Protein AF-A0A1G6H445-F1 (afdb_monomer)

Foldseek 3Di:
DDDADDADEDPDADQEDEYQAYAYEEEYEEYEHAHYHYEEAYAEYEYAAYEYEYEHYEYEYAAEEYEYECYEYHHAEYEYEYECYEEDHAHYAYEYECYEYEYAAEEYHYYNYAYDYNYYDYDDDDDDPDNPDDPDPDDD

Organism: NCBI:txid1640674

Sequence (140 aa):
MRLLGGSQFFRYRSRKTLGERLSLLGPKEYLHGGELSFLGPKEYLHGGELSLLGPKEYLHGGELSPLGEKEYFLGEKLSPLGENEYFLGEKLSLLGENEYFLGEKLSPLGENEYFLGEKLSLLGGEEGLHGGKFPPLGLV

Secondary structure (DSSP, 8-state):
----SS-B---S--SEEEEEEEEEES--SEEEEEEEEEES--SEEEEEEEEEESSS-EEEEEEEEEEEES-EEEEEEE--EEES-EEEEEEEEEEEES-EEEEEEEEEEEES-EEEEEEE---SSS-----TT-------

pLDDT: mean 73.02, std 18.69, range [28.94, 94.19]

Structure (mmCIF, N/CA/C/O backbone):
data_AF-A0A1G6H445-F1
#
_entry.id   AF-A0A1G6H445-F1
#
loop_
_atom_site.group_PDB
_atom_site.id
_atom_site.type_symbol
_atom_site.label_atom_id
_atom_site.label_alt_id
_atom_site.label_comp_id
_atom_site.label_asym_id
_atom_site.label_entity_id
_atom_site.label_seq_id
_atom_site.pdbx_PDB_ins_code
_atom_site.Cartn_x
_atom_site.Cartn_y
_atom_site.Cartn_z
_atom_site.occupancy
_atom_site.B_iso_or_equiv
_atom_site.auth_seq_id
_atom_site.auth_comp_id
_atom_site.auth_asym_id
_atom_site.auth_atom_id
_atom_site.pdbx_PDB_model_num
ATOM 1 N N . MET A 1 1 ? -23.585 -10.178 18.169 1.00 38.03 1 MET A N 1
ATOM 2 C CA . MET A 1 1 ? -24.378 -8.987 17.802 1.00 38.03 1 MET A CA 1
ATOM 3 C C . MET A 1 1 ? -24.256 -8.824 16.292 1.00 38.03 1 MET A C 1
ATOM 5 O O . MET A 1 1 ? -23.152 -8.602 15.816 1.00 38.03 1 MET A O 1
ATOM 9 N N . ARG A 1 2 ? -25.327 -9.118 15.544 1.00 34.50 2 ARG A N 1
ATOM 10 C CA . ARG A 1 2 ? -25.374 -9.092 14.070 1.00 34.50 2 ARG A CA 1
ATOM 11 C C . ARG A 1 2 ? -26.108 -7.812 13.677 1.00 34.50 2 ARG A C 1
ATOM 13 O O . ARG A 1 2 ? -27.247 -7.647 14.100 1.00 34.50 2 ARG A O 1
ATOM 20 N N . LEU A 1 3 ? -25.468 -6.924 12.924 1.00 43.50 3 LEU A N 1
ATOM 21 C CA . LEU A 1 3 ? -26.117 -5.748 12.343 1.00 43.50 3 LEU A CA 1
ATOM 22 C C . LEU A 1 3 ? -25.811 -5.737 10.845 1.00 43.50 3 LEU A C 1
ATOM 24 O O . LEU A 1 3 ? -24.658 -5.624 10.437 1.00 43.50 3 LEU A O 1
ATOM 28 N N . LEU A 1 4 ? -26.869 -5.966 10.069 1.00 46.16 4 LEU A N 1
ATOM 29 C CA . LEU A 1 4 ? -26.919 -5.968 8.612 1.00 46.16 4 LEU A CA 1
ATOM 30 C C . LEU A 1 4 ? -27.012 -4.525 8.103 1.00 46.16 4 LEU A C 1
ATOM 32 O O . LEU A 1 4 ? -27.851 -3.778 8.591 1.00 46.16 4 LEU A O 1
ATOM 36 N N . GLY A 1 5 ? -26.192 -4.193 7.103 1.00 42.00 5 GLY A N 1
ATOM 37 C CA . GLY A 1 5 ? -26.468 -3.164 6.093 1.00 42.00 5 GLY A CA 1
ATOM 38 C C . GLY A 1 5 ? -26.619 -1.718 6.578 1.00 42.00 5 GLY A C 1
ATOM 39 O O . GLY A 1 5 ? -27.696 -1.294 6.977 1.00 42.00 5 GLY A O 1
ATOM 40 N N . GLY A 1 6 ? -25.558 -0.925 6.440 1.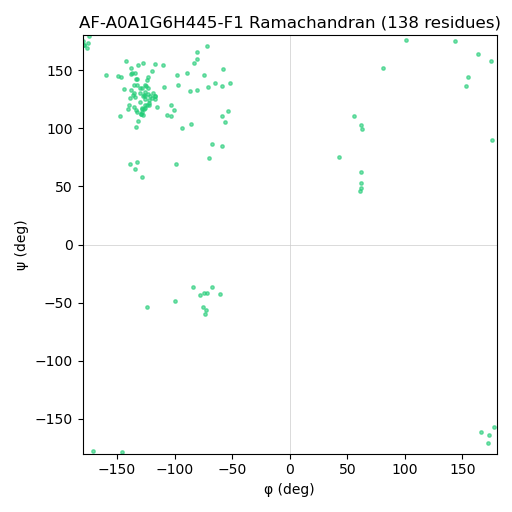00 42.06 6 GLY A N 1
ATOM 41 C CA . GLY A 1 6 ? -25.603 0.536 6.556 1.00 42.06 6 GLY A CA 1
ATOM 42 C C . GLY A 1 6 ? -24.250 1.103 6.972 1.00 42.06 6 GLY A C 1
ATOM 43 O O . GLY A 1 6 ? -23.552 0.461 7.748 1.00 42.06 6 GLY A O 1
ATOM 44 N N . SER A 1 7 ? -23.873 2.280 6.459 1.00 43.62 7 SER A N 1
ATOM 45 C CA . SER A 1 7 ? -22.685 3.019 6.914 1.00 43.62 7 SER A CA 1
ATOM 46 C C . SER A 1 7 ? -22.751 3.201 8.435 1.00 43.62 7 SER A C 1
ATOM 48 O O . SER A 1 7 ? -23.677 3.830 8.947 1.00 43.62 7 SER A O 1
ATOM 50 N N . GLN A 1 8 ? -21.818 2.586 9.171 1.00 57.62 8 GLN A N 1
ATOM 51 C CA . GLN A 1 8 ? -21.828 2.592 10.636 1.00 57.62 8 GLN A CA 1
ATOM 52 C C . GLN A 1 8 ? -20.740 3.519 11.175 1.00 57.62 8 GLN A C 1
ATOM 54 O O . GLN A 1 8 ? -19.556 3.206 11.091 1.00 57.62 8 GLN A O 1
ATOM 59 N N . PHE A 1 9 ? -21.152 4.626 11.791 1.00 45.38 9 PHE A N 1
ATOM 60 C CA . PHE A 1 9 ? -20.274 5.515 12.548 1.00 45.38 9 PHE A CA 1
ATOM 61 C C . PHE A 1 9 ? -20.155 4.996 13.990 1.00 45.38 9 PHE A C 1
ATOM 63 O O . PHE A 1 9 ? -21.071 5.155 14.796 1.00 45.38 9 PHE A O 1
ATOM 70 N N . PHE A 1 10 ? -19.035 4.362 14.347 1.00 53.16 10 PHE A N 1
ATOM 71 C CA . PHE A 1 10 ? -18.803 3.916 15.726 1.00 53.16 10 PHE A CA 1
ATOM 72 C C . PHE A 1 10 ? -17.888 4.882 16.482 1.00 53.16 10 PHE A C 1
ATOM 74 O O . PHE A 1 10 ? -16.693 4.949 16.215 1.00 53.16 10 PHE A O 1
ATOM 81 N N . ARG A 1 11 ? -18.419 5.530 17.525 1.00 46.78 11 ARG A N 1
ATOM 82 C CA . ARG A 1 11 ? -17.630 6.093 18.635 1.00 46.78 11 ARG A CA 1
ATOM 83 C C . ARG A 1 11 ? -17.665 5.129 19.824 1.00 46.78 11 ARG A C 1
ATOM 85 O O . ARG A 1 11 ? -18.309 5.407 20.819 1.00 46.78 11 ARG A O 1
ATOM 92 N N . TYR A 1 12 ? -17.024 3.967 19.715 1.00 42.41 12 TYR A N 1
ATOM 93 C CA . TYR A 1 12 ? -16.735 3.106 20.874 1.00 42.41 12 TYR A CA 1
ATOM 94 C C . TYR A 1 12 ? -15.584 2.140 20.559 1.00 42.41 12 TYR A C 1
ATOM 96 O O . TYR A 1 12 ? -15.446 1.646 19.430 1.00 42.41 12 TYR A O 1
ATOM 104 N N . ARG A 1 13 ? -14.771 1.850 21.582 1.00 50.38 13 ARG A N 1
ATOM 105 C CA . ARG A 1 13 ? -13.643 0.903 21.559 1.00 50.38 13 ARG A CA 1
ATOM 106 C C . ARG A 1 13 ? -14.164 -0.544 21.467 1.00 50.38 13 ARG A C 1
ATOM 108 O O . ARG A 1 13 ? -14.172 -1.276 22.447 1.00 50.38 13 ARG A O 1
ATOM 115 N N . SER A 1 14 ? -14.646 -0.946 20.292 1.00 59.56 14 SER A N 1
ATOM 116 C CA . SER A 1 14 ? -14.793 -2.365 19.929 1.00 59.56 14 SER A CA 1
ATOM 117 C C . SER A 1 14 ? -13.484 -2.871 19.333 1.00 59.56 14 SER A C 1
ATOM 119 O O . SER A 1 14 ? -12.958 -2.215 18.431 1.00 59.56 14 SER A O 1
ATOM 121 N N . ARG A 1 15 ? -13.001 -4.028 19.803 1.00 66.69 15 ARG A N 1
ATOM 122 C CA . ARG A 1 15 ? -11.794 -4.689 19.281 1.00 66.69 15 ARG A CA 1
ATOM 123 C C . ARG A 1 15 ? -11.975 -5.206 17.855 1.00 66.69 15 ARG A C 1
ATOM 125 O O . ARG A 1 15 ? -11.055 -5.099 17.058 1.00 66.69 15 ARG A O 1
ATOM 132 N N . LYS A 1 16 ? -13.170 -5.705 17.520 1.00 78.25 16 LYS A N 1
ATOM 133 C CA . LYS A 1 16 ? -13.496 -6.274 16.205 1.00 78.25 16 LYS A CA 1
ATOM 134 C C . LYS A 1 16 ? -14.765 -5.647 15.637 1.00 78.25 16 LYS A C 1
ATOM 136 O O . LYS A 1 16 ? -15.761 -5.520 16.351 1.00 78.25 16 LYS A O 1
ATOM 141 N N . THR A 1 17 ? -14.743 -5.272 14.362 1.00 81.31 17 THR A N 1
ATOM 142 C CA . THR A 1 17 ? -15.929 -4.771 13.639 1.00 81.31 17 THR A CA 1
ATOM 143 C C . THR A 1 17 ? -16.034 -5.470 12.285 1.00 81.31 17 THR A C 1
ATOM 145 O O . THR A 1 17 ? -15.008 -5.744 11.664 1.00 81.31 17 THR A O 1
ATOM 148 N N . LEU A 1 18 ? -17.259 -5.778 11.855 1.00 82.69 18 LEU A N 1
ATOM 149 C CA . LEU A 1 18 ? -17.568 -6.454 10.594 1.00 82.69 18 LEU A CA 1
ATOM 150 C C . LEU A 1 18 ? -18.702 -5.712 9.878 1.00 82.69 18 LEU A C 1
ATOM 152 O O . LEU A 1 18 ? -19.687 -5.362 10.529 1.00 82.69 18 LEU A O 1
ATOM 156 N N . GLY A 1 19 ? -18.598 -5.528 8.565 1.00 81.69 19 GLY A N 1
ATOM 157 C CA . GLY A 1 19 ? -19.705 -5.042 7.739 1.00 81.69 19 GLY A CA 1
ATOM 158 C C . GLY A 1 19 ? -19.299 -4.805 6.291 1.00 81.69 19 GLY A C 1
ATOM 159 O O . GLY A 1 19 ? -18.130 -4.595 6.023 1.00 81.69 19 GLY A O 1
ATOM 160 N N . GLU A 1 20 ? -20.261 -4.812 5.368 1.00 84.00 20 GLU A N 1
AT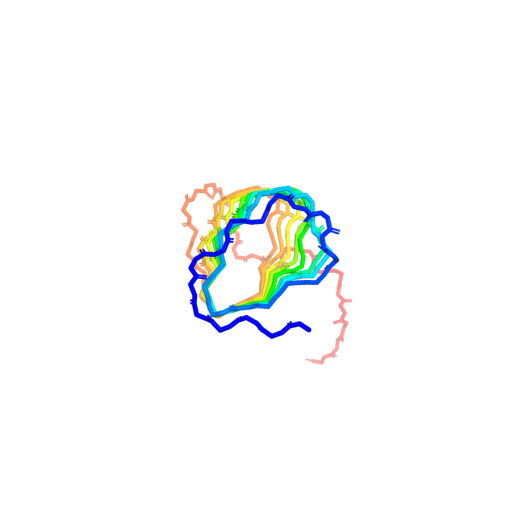OM 161 C CA . GLU A 1 20 ? -19.995 -4.598 3.935 1.00 84.00 20 GLU A CA 1
ATOM 162 C C . GLU A 1 20 ? -19.358 -3.233 3.654 1.00 84.00 20 GLU A C 1
ATOM 164 O O . GLU A 1 20 ? -18.404 -3.161 2.897 1.00 84.00 20 GLU A O 1
ATOM 169 N N . ARG A 1 21 ? -19.837 -2.165 4.305 1.00 86.75 21 ARG A N 1
ATOM 170 C CA . ARG A 1 21 ? -19.306 -0.804 4.157 1.00 86.75 21 ARG A CA 1
ATOM 171 C C . ARG A 1 21 ? -19.157 -0.138 5.516 1.00 86.75 21 ARG A C 1
ATOM 173 O O . ARG A 1 21 ? -20.152 0.044 6.224 1.00 86.75 21 ARG A O 1
ATOM 180 N N . LEU A 1 22 ? -17.934 0.224 5.894 1.00 82.19 22 LEU A N 1
ATOM 181 C CA . LEU A 1 22 ? -17.627 0.821 7.196 1.00 82.19 22 LEU A CA 1
ATOM 182 C C . LEU A 1 22 ? -16.885 2.152 7.035 1.00 82.19 22 LEU A C 1
ATOM 184 O O . LEU A 1 22 ? -15.934 2.258 6.267 1.00 82.19 22 LEU A O 1
ATOM 188 N N . SER A 1 23 ? -17.280 3.149 7.829 1.00 84.12 23 SER A N 1
ATOM 189 C CA . SER A 1 23 ? -16.583 4.434 7.946 1.00 84.12 23 SER A CA 1
ATOM 190 C C . SER A 1 23 ? -16.353 4.737 9.421 1.00 84.12 23 SER A C 1
ATOM 192 O O . SER A 1 23 ? -17.302 4.912 10.185 1.00 84.12 23 SER A O 1
ATOM 194 N N . LEU A 1 24 ? -15.095 4.721 9.855 1.00 79.38 24 LEU A N 1
ATOM 195 C CA . LEU A 1 24 ? -14.751 4.619 11.274 1.00 79.38 24 LEU A CA 1
ATOM 196 C C . LEU A 1 24 ? -13.663 5.621 11.682 1.00 79.38 24 LEU A C 1
ATOM 198 O O . LE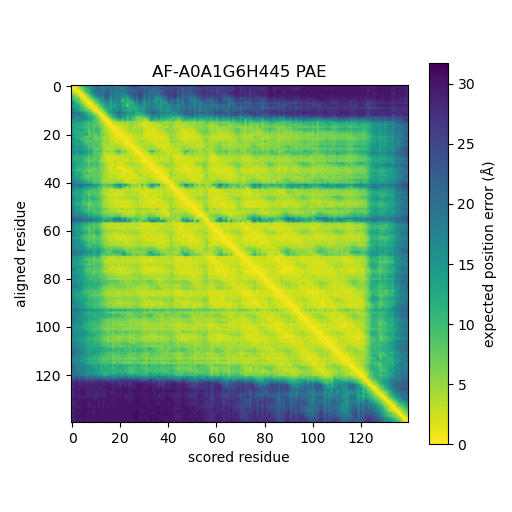U A 1 24 ? -12.761 5.921 10.908 1.00 79.38 24 LEU A O 1
ATOM 202 N N . LEU A 1 25 ? -13.727 6.091 12.930 1.00 81.31 25 LEU A N 1
ATOM 203 C CA . LEU A 1 25 ? -12.746 6.999 13.530 1.00 81.31 25 LEU A CA 1
ATOM 204 C C . LEU A 1 25 ? -12.292 6.470 14.897 1.00 81.31 25 LEU A C 1
ATOM 206 O O . LEU A 1 25 ? -13.124 6.117 15.737 1.00 81.31 25 LEU A O 1
ATOM 210 N N . GLY A 1 26 ? -10.983 6.494 15.145 1.00 76.69 26 GLY A N 1
ATOM 211 C CA . GLY A 1 26 ? -10.368 6.164 16.433 1.00 76.69 26 GLY A CA 1
ATOM 212 C C . GLY A 1 26 ? -9.778 4.752 16.497 1.00 76.69 26 GLY A C 1
ATOM 213 O O . GLY A 1 26 ? -9.927 3.980 15.565 1.00 76.69 26 GLY A O 1
ATOM 214 N N . PRO A 1 27 ? -9.110 4.370 17.596 1.00 76.25 27 PRO A N 1
ATOM 215 C CA . PRO A 1 27 ? -8.325 3.139 17.645 1.00 76.25 27 PRO A CA 1
ATOM 216 C C . PRO A 1 27 ? -9.182 1.877 17.497 1.00 76.25 27 PRO A C 1
ATOM 218 O O . PRO A 1 27 ? -10.259 1.753 18.101 1.00 76.25 27 PRO A O 1
ATOM 221 N N . LYS A 1 28 ? -8.668 0.912 16.735 1.00 76.69 28 LYS A N 1
ATOM 222 C CA . LYS A 1 28 ? -9.258 -0.419 16.533 1.00 76.69 28 LYS A CA 1
ATOM 223 C C . LYS A 1 28 ? -8.152 -1.467 16.476 1.00 76.69 28 LYS A C 1
ATOM 225 O O . LYS A 1 28 ? -7.022 -1.141 16.159 1.00 76.69 28 LYS A O 1
ATOM 230 N N . GLU A 1 29 ? -8.492 -2.719 16.757 1.00 73.94 29 GLU A N 1
ATOM 231 C CA . GLU A 1 29 ? -7.541 -3.829 16.607 1.00 73.94 29 GLU A CA 1
ATOM 232 C C . GLU A 1 29 ? -7.800 -4.568 15.287 1.00 73.94 29 GLU A C 1
ATOM 234 O O . GLU A 1 29 ? -6.887 -4.739 14.489 1.00 73.94 29 GLU A O 1
ATOM 239 N N . TYR A 1 30 ? -9.064 -4.917 15.007 1.00 81.88 30 TYR A N 1
ATOM 240 C CA . TYR A 1 30 ? -9.452 -5.717 13.842 1.00 81.88 30 TYR A CA 1
ATOM 241 C C . TYR A 1 30 ? -10.667 -5.136 13.114 1.00 81.88 30 TYR A C 1
ATOM 243 O O . TYR A 1 30 ? -11.739 -4.972 13.713 1.00 81.88 30 TYR A O 1
ATOM 251 N N . LEU A 1 31 ? -10.549 -4.912 11.805 1.00 81.69 31 LEU A N 1
ATOM 252 C CA . LEU A 1 31 ? -11.696 -4.665 10.925 1.00 81.69 31 LEU A CA 1
ATOM 253 C C . LEU A 1 31 ? -11.766 -5.662 9.777 1.00 81.69 31 LEU A C 1
ATOM 255 O O . LEU A 1 31 ? -10.746 -6.029 9.203 1.00 81.69 31 LEU A O 1
ATOM 259 N N . HIS A 1 32 ? -12.991 -6.028 9.413 1.00 85.44 32 HIS A N 1
ATOM 260 C CA . HIS A 1 32 ? -13.274 -6.780 8.201 1.00 85.44 32 HIS A CA 1
ATOM 261 C C . HIS A 1 32 ? -14.475 -6.175 7.469 1.00 85.44 32 HIS A C 1
ATOM 263 O O . HIS A 1 32 ? -15.475 -5.846 8.115 1.00 85.44 32 HIS A O 1
ATOM 269 N N . GLY A 1 33 ? -14.406 -6.048 6.148 1.00 84.75 33 GLY A N 1
ATOM 270 C CA . GLY A 1 33 ? -15.532 -5.567 5.348 1.00 84.75 33 GLY A CA 1
ATOM 271 C C . GLY A 1 33 ? -15.264 -5.509 3.855 1.00 84.75 33 GLY A C 1
ATOM 272 O O . GLY A 1 33 ? -14.151 -5.773 3.439 1.00 84.75 33 GLY A O 1
ATOM 273 N N . GLY A 1 34 ? -16.270 -5.181 3.049 1.00 86.69 34 GLY A N 1
ATOM 274 C CA . GLY A 1 34 ? -16.096 -4.993 1.606 1.00 86.69 34 GLY A CA 1
ATOM 275 C C . GLY A 1 34 ? -15.367 -3.684 1.304 1.00 86.69 34 GLY A C 1
ATOM 276 O O . GLY A 1 34 ? -14.262 -3.702 0.782 1.00 86.69 34 GLY A O 1
ATOM 277 N N . GLU A 1 35 ? -15.951 -2.567 1.725 1.00 89.31 35 GLU A N 1
ATOM 278 C CA . GLU A 1 35 ? -15.432 -1.205 1.578 1.00 89.31 35 GLU A CA 1
ATOM 279 C C . GLU A 1 35 ? -15.134 -0.614 2.966 1.00 89.31 35 GLU A C 1
ATOM 281 O O . GLU A 1 35 ? -16.041 -0.443 3.794 1.00 89.31 35 GLU A O 1
ATOM 286 N N . LEU A 1 36 ? -13.875 -0.277 3.250 1.00 86.50 36 LEU A N 1
ATOM 287 C CA . LEU A 1 36 ? -13.469 0.331 4.519 1.00 86.50 36 LEU A CA 1
ATOM 288 C C . LEU A 1 36 ? -12.844 1.712 4.296 1.00 86.50 36 LEU A C 1
ATOM 290 O O . LEU A 1 36 ? -11.842 1.854 3.604 1.00 86.50 36 LEU A O 1
ATOM 294 N N . SER A 1 37 ? -13.377 2.716 4.993 1.00 86.75 37 SER A N 1
ATOM 295 C CA . SER A 1 37 ? -12.723 4.014 5.183 1.00 86.75 37 SER A CA 1
ATOM 296 C C . SER A 1 37 ? -12.434 4.231 6.664 1.00 86.75 37 SER A C 1
ATOM 298 O O . SER A 1 37 ? -13.335 4.103 7.503 1.00 86.75 37 SER A O 1
ATOM 300 N N . PHE A 1 38 ? -11.195 4.552 7.031 1.00 83.12 38 PHE A N 1
ATOM 301 C CA . PHE A 1 38 ? -10.848 4.677 8.445 1.00 83.12 38 PHE A CA 1
ATOM 302 C C . PHE A 1 38 ? -9.746 5.685 8.747 1.00 83.12 38 PHE A C 1
ATOM 304 O O . PHE A 1 38 ? -8.786 5.815 8.003 1.00 83.12 38 PHE A O 1
ATOM 311 N N . LEU A 1 39 ? -9.890 6.339 9.901 1.00 84.06 39 LEU A N 1
ATOM 312 C CA . LEU A 1 39 ? -8.914 7.263 10.461 1.00 84.06 39 LEU A CA 1
ATOM 313 C C . LEU A 1 39 ? -8.547 6.857 11.897 1.00 84.06 39 LEU A C 1
ATOM 315 O O . LEU A 1 39 ? -9.411 6.843 12.781 1.00 84.06 39 LEU A O 1
ATOM 319 N N . GLY A 1 40 ? -7.272 6.577 12.156 1.00 79.44 40 GLY A N 1
ATOM 320 C CA . GLY A 1 40 ? -6.736 6.299 13.491 1.00 79.44 40 GLY A CA 1
ATOM 321 C C . GLY A 1 40 ? -5.644 5.226 13.498 1.00 79.44 40 GLY A C 1
ATOM 322 O O . GLY A 1 40 ? -5.384 4.619 12.476 1.00 79.44 40 GLY A O 1
ATOM 323 N N . PRO A 1 41 ? -5.008 4.952 14.647 1.00 75.88 41 PRO A N 1
ATOM 324 C CA . PRO A 1 41 ? -4.034 3.866 14.753 1.00 75.88 41 PRO A CA 1
ATOM 325 C C . PRO A 1 41 ? -4.725 2.497 14.773 1.00 75.88 41 PRO A C 1
ATOM 327 O O . PRO A 1 41 ? -5.814 2.355 15.359 1.00 75.88 41 PRO A O 1
ATOM 330 N N . LYS A 1 42 ? -4.077 1.484 14.188 1.00 71.75 42 LYS A N 1
ATOM 331 C CA . LYS A 1 42 ? -4.634 0.132 14.075 1.00 71.75 42 LYS A CA 1
ATOM 332 C C . LYS A 1 42 ? -3.609 -0.994 14.167 1.00 71.75 42 LYS A C 1
ATOM 334 O O . LYS A 1 42 ? -2.444 -0.770 14.453 1.00 71.75 42 LYS A O 1
ATOM 339 N N . GLU A 1 43 ? -4.100 -2.229 14.040 1.00 69.38 43 GLU A N 1
ATOM 340 C CA . GLU A 1 43 ? -3.249 -3.411 13.898 1.00 69.38 43 GLU A CA 1
ATOM 341 C C . GLU A 1 43 ? -3.594 -4.196 12.625 1.00 69.38 43 GLU A C 1
ATOM 343 O O . GLU A 1 43 ? -2.711 -4.393 11.802 1.00 69.38 43 GLU A O 1
ATOM 348 N N . TYR A 1 44 ? -4.857 -4.594 12.400 1.00 83.12 44 TYR A N 1
ATOM 349 C CA . TYR A 1 44 ? -5.211 -5.466 11.267 1.00 83.12 44 TYR A CA 1
ATOM 350 C C . TYR A 1 44 ? -6.500 -5.060 10.544 1.00 83.12 44 TYR A C 1
ATOM 352 O O . TYR A 1 44 ? -7.559 -4.871 11.161 1.00 83.12 44 TYR A O 1
ATOM 360 N N . LEU A 1 45 ? -6.442 -5.012 9.211 1.00 84.25 45 LEU A N 1
ATOM 361 C CA . LEU A 1 45 ? -7.600 -4.787 8.352 1.00 84.25 45 LEU A CA 1
ATOM 362 C C . LEU A 1 45 ? -7.641 -5.774 7.194 1.00 84.25 45 LEU A C 1
ATOM 364 O O . LEU A 1 45 ? -6.627 -6.106 6.587 1.00 84.25 45 LEU A O 1
ATOM 368 N N . HIS A 1 46 ? -8.855 -6.196 6.867 1.00 88.19 46 HIS A N 1
ATOM 369 C CA . HIS A 1 46 ? -9.119 -7.023 5.706 1.00 88.19 46 HIS A CA 1
ATOM 370 C C . HIS A 1 46 ? -10.348 -6.506 4.962 1.00 88.19 46 HIS A C 1
ATOM 372 O O . HIS A 1 46 ? -11.399 -6.320 5.583 1.00 88.19 46 HIS A O 1
ATOM 378 N N . GLY A 1 47 ? -10.252 -6.322 3.650 1.00 87.44 47 GLY A N 1
ATOM 379 C CA . GLY A 1 47 ? -11.422 -5.998 2.848 1.00 87.44 47 GLY A CA 1
ATOM 380 C C . GLY A 1 47 ? -11.196 -5.948 1.352 1.00 87.44 47 GLY A C 1
ATOM 381 O O . GLY A 1 47 ? -10.100 -6.205 0.897 1.00 87.44 47 GLY A O 1
ATOM 382 N N . GLY A 1 48 ? -12.236 -5.664 0.575 1.00 88.75 48 GLY A N 1
ATOM 383 C CA . GLY A 1 48 ? -12.110 -5.510 -0.876 1.00 88.75 48 GLY A CA 1
ATOM 384 C C . GLY A 1 48 ? -11.398 -4.208 -1.241 1.00 88.75 48 GLY A C 1
ATOM 385 O O . GLY A 1 48 ? -10.356 -4.237 -1.887 1.00 88.75 48 GLY A O 1
ATOM 386 N N . GLU A 1 49 ? -11.932 -3.088 -0.759 1.00 91.69 49 GLU A N 1
ATOM 387 C CA . GLU A 1 49 ? -11.428 -1.733 -0.991 1.00 91.69 49 GLU A CA 1
ATOM 388 C C . GLU A 1 49 ? -11.122 -1.054 0.349 1.00 91.69 49 GLU A C 1
ATOM 390 O O . GLU A 1 49 ? -12.008 -0.920 1.202 1.00 91.69 49 GLU A O 1
ATOM 395 N N . LEU A 1 50 ? -9.873 -0.627 0.550 1.00 88.88 50 LEU A N 1
ATOM 396 C CA . LEU A 1 50 ? -9.410 0.012 1.785 1.00 88.88 50 LEU A CA 1
ATOM 397 C C . LEU A 1 50 ? -8.828 1.407 1.498 1.00 88.88 50 LEU A C 1
ATOM 399 O O . LEU A 1 50 ? -7.869 1.544 0.743 1.00 88.88 50 LEU A O 1
ATOM 403 N N . SER A 1 51 ? -9.348 2.439 2.169 1.00 88.69 51 SER A N 1
ATOM 404 C CA . SER A 1 51 ? -8.744 3.784 2.217 1.00 88.69 51 SER A CA 1
ATOM 405 C C . SER A 1 51 ? -8.549 4.227 3.662 1.00 88.69 51 SER A C 1
ATOM 407 O O . SER A 1 51 ? -9.520 4.342 4.420 1.00 88.69 51 SER A O 1
ATOM 409 N N . LEU A 1 52 ? -7.301 4.451 4.067 1.00 83.69 52 LEU A N 1
ATOM 410 C CA . LEU A 1 52 ? -6.929 4.523 5.480 1.00 83.69 52 LEU A CA 1
ATOM 411 C C . LEU A 1 52 ? -5.952 5.661 5.750 1.00 83.69 52 LEU A C 1
ATOM 413 O O . LEU A 1 52 ? -5.195 6.061 4.872 1.00 83.69 52 LEU A O 1
ATOM 417 N N . LEU A 1 53 ? -6.001 6.179 6.974 1.00 84.75 53 LEU A N 1
ATOM 418 C CA . LEU A 1 53 ? -5.060 7.166 7.478 1.00 84.75 53 LEU A CA 1
ATOM 419 C C . LEU A 1 53 ? -4.724 6.849 8.935 1.00 84.75 53 LEU A C 1
ATOM 421 O O . LEU A 1 53 ? -5.594 6.936 9.814 1.00 84.75 53 LEU A O 1
ATOM 425 N N . GLY A 1 54 ? -3.464 6.537 9.207 1.00 80.12 54 GLY A N 1
ATOM 426 C CA . GLY A 1 54 ? -3.008 6.208 10.549 1.00 80.12 54 GLY A CA 1
ATOM 427 C C . GLY A 1 54 ? -1.655 5.507 10.550 1.00 80.12 54 GLY A C 1
ATOM 428 O O . GLY A 1 54 ? -1.221 5.050 9.514 1.00 80.12 54 GLY A O 1
ATOM 429 N N . PRO A 1 55 ? -0.965 5.443 11.699 1.00 72.31 55 PRO A N 1
ATOM 430 C CA . PRO A 1 55 ? 0.279 4.689 11.814 1.00 72.31 55 PRO A CA 1
ATOM 431 C C . PRO A 1 55 ? 0.031 3.226 12.221 1.00 72.31 55 PRO A C 1
ATOM 433 O O . PRO A 1 55 ? -0.827 2.962 13.076 1.00 72.31 55 PRO A O 1
ATOM 436 N N . LYS A 1 56 ? 0.903 2.328 11.731 1.00 62.84 56 LYS A N 1
ATOM 437 C CA . LYS A 1 56 ? 0.930 0.867 11.953 1.00 62.84 56 LYS A CA 1
ATOM 438 C C . LYS A 1 56 ? -0.304 0.143 11.438 1.00 62.84 56 LYS A C 1
ATOM 440 O O . LYS A 1 56 ? -1.324 0.066 12.119 1.00 62.84 56 LYS A O 1
ATOM 445 N N . GLU A 1 57 ? -0.164 -0.507 10.295 1.00 71.69 57 GLU A N 1
ATOM 446 C CA . GLU A 1 57 ? -1.264 -1.235 9.681 1.00 71.69 57 GLU A CA 1
ATOM 447 C C . GLU A 1 57 ? -0.755 -2.512 8.992 1.00 71.69 57 GLU A C 1
ATOM 449 O O . GLU A 1 57 ? 0.253 -2.507 8.288 1.00 71.69 57 GLU A O 1
ATOM 454 N N . TYR A 1 58 ? -1.446 -3.635 9.214 1.00 85.38 58 TYR A N 1
ATOM 455 C CA . TYR A 1 58 ? -1.397 -4.794 8.323 1.00 85.38 58 TYR A CA 1
ATOM 456 C C . TYR A 1 58 ? -2.675 -4.793 7.494 1.00 85.38 58 TYR A C 1
ATOM 458 O O . TYR A 1 58 ? -3.766 -5.034 8.032 1.00 85.38 58 TYR A O 1
ATOM 466 N N . LEU A 1 59 ? -2.546 -4.520 6.199 1.00 87.50 59 LEU A N 1
ATOM 467 C CA . LEU A 1 59 ? -3.676 -4.455 5.281 1.00 87.50 59 LEU A CA 1
ATOM 468 C C . LEU A 1 59 ? -3.671 -5.626 4.321 1.00 87.50 59 LEU A C 1
ATOM 470 O O . LEU A 1 59 ? -2.658 -5.945 3.700 1.00 87.50 59 LEU A O 1
ATOM 474 N N . HIS A 1 60 ? -4.847 -6.208 4.143 1.00 91.12 60 HIS A N 1
ATOM 475 C CA . HIS A 1 60 ? -5.091 -7.170 3.088 1.00 91.12 60 HIS A CA 1
ATOM 476 C C . HIS A 1 60 ? -6.357 -6.784 2.326 1.00 91.12 60 HIS A C 1
ATOM 478 O O . HIS A 1 60 ? -7.429 -6.686 2.929 1.00 91.12 60 HIS A O 1
ATOM 484 N N . GLY A 1 61 ? -6.246 -6.589 1.014 1.00 90.12 61 GLY A N 1
ATOM 485 C CA . GLY A 1 61 ? -7.414 -6.368 0.176 1.00 90.12 61 GLY A CA 1
ATOM 486 C C . GLY A 1 61 ? -7.167 -6.369 -1.317 1.00 90.12 61 GLY A C 1
ATOM 487 O O . GLY A 1 61 ? -6.061 -6.632 -1.755 1.00 90.12 61 GLY A O 1
ATOM 488 N N . GLY A 1 62 ? -8.203 -6.115 -2.111 1.00 91.56 62 GLY A N 1
ATOM 489 C CA . GLY A 1 62 ? -8.067 -6.005 -3.565 1.00 91.56 62 GLY A CA 1
ATOM 490 C C . GLY A 1 62 ? -7.422 -4.677 -3.958 1.00 91.56 62 GLY A C 1
ATOM 491 O O . GLY A 1 62 ? -6.392 -4.656 -4.630 1.00 91.56 62 GLY A O 1
ATOM 492 N N . GLU A 1 63 ? -8.000 -3.573 -3.485 1.00 94.19 63 GLU A N 1
ATOM 493 C CA . GLU A 1 63 ? -7.537 -2.211 -3.759 1.00 94.19 63 GLU A CA 1
ATOM 494 C C . GLU A 1 63 ? -7.218 -1.483 -2.452 1.00 94.19 63 GLU A C 1
ATOM 496 O O . GLU A 1 63 ? -8.085 -1.330 -1.588 1.00 94.19 63 GLU A O 1
ATOM 501 N N . LEU A 1 64 ? -5.966 -1.043 -2.298 1.00 91.50 64 LEU A N 1
ATOM 502 C CA . LEU A 1 64 ? -5.472 -0.383 -1.090 1.00 91.50 64 LEU A CA 1
ATOM 503 C C . LEU A 1 64 ? -4.942 1.019 -1.413 1.00 91.50 64 LEU A C 1
ATOM 505 O O . LEU A 1 64 ? -4.074 1.181 -2.271 1.00 91.50 64 LEU A O 1
ATOM 509 N N . SER A 1 65 ? -5.417 2.029 -0.684 1.00 91.19 65 SER A N 1
ATOM 510 C CA . SER A 1 65 ? -4.899 3.409 -0.725 1.00 91.19 65 SER A CA 1
ATOM 511 C C . SER A 1 65 ? -4.683 3.963 0.693 1.00 91.19 65 SER A C 1
ATOM 513 O O . SER A 1 65 ? -5.485 4.769 1.179 1.00 91.19 65 SER A O 1
ATOM 515 N N . PRO A 1 66 ? -3.668 3.456 1.407 1.00 86.56 66 PRO A N 1
ATOM 516 C CA . PRO A 1 66 ? -3.309 3.887 2.755 1.00 86.56 66 PRO A CA 1
ATOM 517 C C . PRO A 1 66 ? -2.435 5.146 2.750 1.00 86.56 66 PRO A C 1
ATOM 519 O O . PRO A 1 66 ? -1.740 5.437 1.777 1.00 86.56 66 PRO A O 1
ATOM 522 N N . LEU A 1 67 ? -2.465 5.872 3.861 1.00 87.94 67 LEU A N 1
ATOM 523 C CA . LEU A 1 67 ? -1.549 6.964 4.166 1.00 87.94 67 LEU A CA 1
ATOM 524 C C . LEU A 1 67 ? -1.027 6.781 5.591 1.00 87.94 67 LEU A C 1
ATOM 526 O O . LEU A 1 67 ? -1.808 6.904 6.544 1.00 87.94 67 LEU A O 1
ATOM 530 N N . GLY A 1 68 ? 0.271 6.530 5.744 1.00 82.38 68 GLY A N 1
ATOM 531 C CA . GLY A 1 68 ? 0.818 6.197 7.052 1.00 82.38 68 GLY A CA 1
ATOM 532 C C . GLY A 1 68 ? 2.309 5.873 7.076 1.00 82.38 68 GLY A C 1
ATOM 533 O O . GLY A 1 68 ? 3.085 6.360 6.264 1.00 82.38 68 GLY A O 1
ATOM 534 N N . GLU A 1 69 ? 2.723 5.129 8.099 1.00 81.81 69 GLU A N 1
ATOM 535 C CA . GLU A 1 69 ? 4.127 4.770 8.333 1.00 81.81 69 GLU A CA 1
ATOM 536 C C . GLU A 1 69 ? 4.214 3.374 8.958 1.00 81.81 69 GLU A C 1
ATOM 538 O O . GLU A 1 69 ? 3.440 3.041 9.870 1.00 81.81 69 GLU A O 1
ATOM 543 N N . LYS A 1 70 ? 5.251 2.611 8.579 1.00 74.06 70 LYS A N 1
ATOM 544 C CA . LYS A 1 70 ? 5.581 1.284 9.144 1.00 74.06 70 LYS A CA 1
ATOM 545 C C . LYS A 1 70 ? 4.476 0.257 8.928 1.00 74.06 70 LYS A C 1
ATOM 547 O O . LYS A 1 70 ? 3.908 -0.282 9.888 1.00 74.06 70 LYS A O 1
ATOM 552 N N . GLU A 1 71 ? 4.199 -0.022 7.665 1.00 81.06 71 GLU A N 1
ATOM 553 C CA . GLU A 1 71 ? 3.024 -0.783 7.253 1.00 81.06 71 GLU A CA 1
ATOM 554 C C . GLU A 1 71 ? 3.381 -1.958 6.345 1.00 81.06 71 GLU A C 1
ATOM 556 O O . GLU A 1 71 ? 4.436 -2.000 5.706 1.00 81.06 71 GLU A O 1
ATOM 561 N N . TYR A 1 72 ? 2.487 -2.946 6.333 1.00 88.50 72 TYR A N 1
ATOM 562 C CA . TYR A 1 72 ? 2.575 -4.121 5.476 1.00 88.50 72 TYR A CA 1
ATOM 563 C C . TYR A 1 72 ? 1.283 -4.266 4.688 1.00 88.50 72 TYR A C 1
ATOM 565 O O . TYR A 1 72 ? 0.195 -4.378 5.264 1.00 88.50 72 TYR A O 1
ATOM 573 N N . PHE A 1 73 ? 1.414 -4.340 3.370 1.00 89.31 73 PHE A N 1
ATOM 574 C CA . PHE A 1 73 ? 0.285 -4.309 2.457 1.00 89.31 73 PHE A CA 1
ATOM 575 C C . PHE A 1 73 ? 0.306 -5.494 1.510 1.00 89.31 73 PHE A C 1
ATOM 577 O O . PHE A 1 73 ? 1.299 -5.757 0.831 1.00 89.31 73 PHE A O 1
ATOM 584 N N . LEU A 1 74 ? -0.829 -6.180 1.441 1.00 92.25 74 LEU A N 1
ATOM 585 C CA . LEU A 1 74 ? -1.075 -7.258 0.499 1.00 92.25 74 LEU A CA 1
ATOM 586 C C . LEU A 1 74 ? -2.324 -6.944 -0.318 1.00 92.25 74 LEU A C 1
ATOM 588 O O . LEU A 1 74 ? -3.414 -6.835 0.248 1.00 92.25 74 LEU A O 1
ATOM 592 N N . GLY A 1 75 ? -2.185 -6.845 -1.638 1.00 91.25 75 GLY A N 1
ATOM 593 C CA . GLY A 1 75 ? -3.345 -6.666 -2.503 1.00 91.25 75 GLY A CA 1
ATOM 594 C C . GLY A 1 75 ? -3.063 -6.590 -3.988 1.00 91.25 75 GLY A C 1
ATOM 595 O O . GLY A 1 75 ? -1.919 -6.538 -4.403 1.00 91.25 75 GLY A O 1
ATOM 596 N N . GLU A 1 76 ? -4.103 -6.592 -4.818 1.00 92.38 76 GLU A N 1
ATOM 597 C CA . GLU A 1 76 ? -3.931 -6.581 -6.278 1.00 92.38 76 GLU A CA 1
ATOM 598 C C . GLU A 1 76 ? -3.443 -5.219 -6.784 1.00 92.38 76 GLU A C 1
ATOM 600 O O . GLU A 1 76 ? -2.565 -5.148 -7.648 1.00 92.38 76 GLU A O 1
ATOM 605 N N . LYS A 1 77 ? -4.000 -4.130 -6.241 1.00 94.19 77 LYS A N 1
ATOM 606 C CA . LYS A 1 77 ? -3.657 -2.751 -6.600 1.00 94.19 77 LYS A CA 1
ATOM 607 C C . LYS A 1 77 ? -3.333 -1.945 -5.354 1.00 94.19 77 LYS A C 1
ATOM 609 O O . LYS A 1 77 ? -4.210 -1.736 -4.517 1.00 94.19 77 LYS A O 1
ATOM 614 N N . LEU A 1 78 ? -2.098 -1.464 -5.253 1.00 91.19 78 LEU A N 1
ATOM 615 C CA . LEU A 1 78 ? -1.640 -0.672 -4.114 1.00 91.19 78 LEU A CA 1
ATOM 616 C C . LEU A 1 78 ? -1.253 0.733 -4.576 1.00 91.19 78 LEU A C 1
ATOM 618 O O 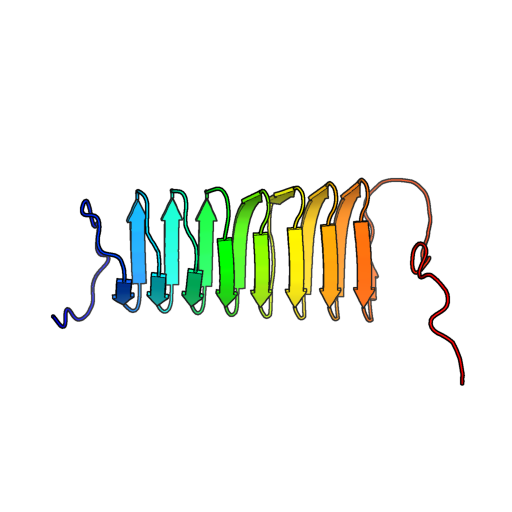. LEU A 1 78 ? -0.467 0.900 -5.515 1.00 91.19 78 LEU A O 1
ATOM 622 N N . SER A 1 79 ? -1.812 1.735 -3.902 1.00 91.06 79 SER A N 1
ATOM 623 C CA . SER A 1 79 ? -1.483 3.151 -4.087 1.00 91.06 79 SER A CA 1
ATOM 624 C C . SER A 1 79 ? -1.292 3.875 -2.752 1.00 91.06 79 SER A C 1
ATOM 626 O O . SER A 1 79 ? -2.116 4.713 -2.383 1.00 91.06 79 SER A O 1
ATOM 628 N N . PRO A 1 80 ? -0.264 3.488 -1.987 1.00 84.06 80 PRO A N 1
ATOM 629 C CA . PRO A 1 80 ? 0.060 4.042 -0.682 1.00 84.06 80 PRO A CA 1
ATOM 630 C C . PRO A 1 80 ? 0.820 5.364 -0.796 1.00 84.06 80 PRO A C 1
ATOM 632 O O . PRO A 1 80 ? 1.372 5.709 -1.846 1.00 84.06 80 PRO A O 1
ATOM 635 N N . LEU A 1 81 ? 0.885 6.052 0.332 1.00 87.06 81 LEU A N 1
ATOM 636 C CA .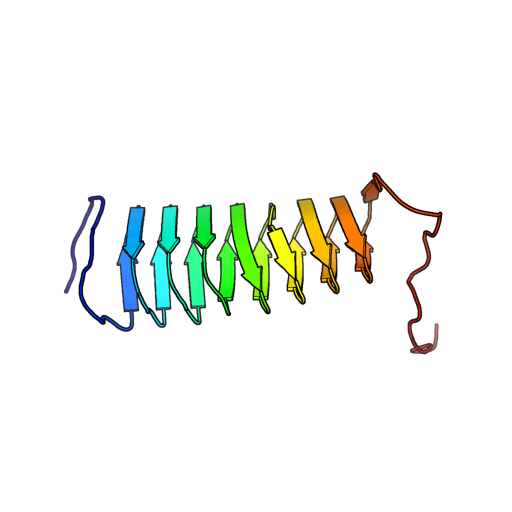 LEU A 1 81 ? 1.768 7.180 0.556 1.00 87.06 81 LEU A CA 1
ATOM 637 C C . LEU A 1 81 ? 2.330 7.067 1.978 1.00 87.06 81 LEU A C 1
ATOM 639 O O . LEU A 1 81 ? 1.542 7.095 2.927 1.00 87.06 81 LEU A O 1
ATOM 643 N N . GLY A 1 82 ? 3.648 6.966 2.139 1.00 84.44 82 GLY A N 1
ATOM 644 C CA . GLY A 1 82 ? 4.213 6.749 3.470 1.00 84.44 82 GLY A CA 1
ATOM 645 C C . GLY A 1 82 ? 5.712 6.489 3.528 1.00 84.44 82 GLY A C 1
ATOM 646 O O . GLY A 1 82 ? 6.457 6.806 2.610 1.00 84.44 82 GLY A O 1
ATOM 647 N N . GLU A 1 83 ? 6.173 5.965 4.663 1.00 83.38 83 GLU A N 1
ATOM 648 C CA . GLU A 1 83 ? 7.587 5.649 4.895 1.00 83.38 83 GLU A CA 1
ATOM 649 C C . GLU A 1 83 ? 7.754 4.303 5.613 1.00 83.38 83 GLU A C 1
ATOM 651 O O . GLU A 1 83 ? 7.001 3.962 6.536 1.00 83.38 83 GLU A O 1
ATOM 656 N N . ASN A 1 84 ? 8.836 3.587 5.290 1.00 83.75 84 ASN A N 1
ATOM 657 C CA . ASN A 1 84 ? 9.222 2.310 5.903 1.00 83.75 84 ASN A CA 1
ATOM 658 C C . ASN A 1 84 ? 8.184 1.194 5.695 1.00 83.75 84 ASN A C 1
ATOM 660 O O . ASN A 1 84 ? 7.732 0.561 6.656 1.00 83.75 84 ASN A O 1
ATOM 664 N N . GLU A 1 85 ? 7.800 0.959 4.446 1.00 84.06 85 GLU A N 1
ATOM 665 C CA . GLU A 1 85 ? 6.658 0.119 4.091 1.00 84.06 85 GLU A CA 1
ATOM 666 C C . GLU A 1 85 ? 7.053 -1.118 3.271 1.00 84.06 85 GLU A C 1
ATOM 668 O O . GLU A 1 85 ? 8.078 -1.152 2.586 1.00 84.06 85 GLU A O 1
ATOM 673 N N . TYR A 1 86 ? 6.221 -2.159 3.345 1.00 88.69 86 TYR A N 1
ATOM 674 C CA . TYR A 1 86 ? 6.400 -3.406 2.603 1.00 88.69 86 TYR A CA 1
ATOM 675 C C . TYR A 1 86 ? 5.146 -3.741 1.799 1.00 88.69 86 TYR A C 1
ATOM 677 O O . TYR A 1 86 ? 4.049 -3.851 2.351 1.00 88.69 86 TYR A O 1
ATOM 685 N N . PHE A 1 87 ? 5.325 -3.991 0.506 1.00 88.81 87 PHE A N 1
ATOM 686 C CA . PHE A 1 87 ? 4.244 -4.151 -0.456 1.00 88.81 87 PHE A CA 1
ATOM 687 C C . PHE A 1 87 ? 4.345 -5.457 -1.224 1.00 88.81 87 PHE A C 1
ATOM 689 O O . PHE A 1 87 ? 5.379 -5.769 -1.816 1.00 88.81 87 PHE A O 1
ATOM 696 N N . LEU A 1 88 ? 3.231 -6.182 -1.284 1.00 91.00 88 LEU A N 1
ATOM 697 C CA . LEU A 1 88 ? 3.057 -7.345 -2.141 1.00 91.00 88 LEU A CA 1
ATOM 698 C C . LEU A 1 88 ? 1.778 -7.195 -2.966 1.00 91.00 88 LEU A C 1
ATOM 700 O O . LEU A 1 88 ? 0.681 -7.178 -2.406 1.00 91.00 88 LEU A O 1
ATOM 704 N N . GLY A 1 89 ? 1.911 -7.114 -4.291 1.00 89.75 89 GLY A N 1
ATOM 705 C CA . GLY A 1 89 ? 0.752 -6.963 -5.165 1.00 89.75 89 GLY A CA 1
ATOM 706 C C . GLY A 1 89 ? 1.028 -6.982 -6.657 1.00 89.75 89 GLY A C 1
ATOM 707 O O . GLY A 1 89 ? 2.167 -6.900 -7.081 1.00 89.75 89 GLY A O 1
ATOM 708 N N . GLU A 1 90 ? -0.009 -7.074 -7.488 1.00 88.62 90 GLU A N 1
ATOM 709 C CA . GLU A 1 90 ? 0.182 -7.132 -8.946 1.00 88.62 90 GLU A CA 1
ATOM 710 C C . GLU A 1 90 ? 0.561 -5.768 -9.535 1.00 88.62 90 GLU A C 1
ATOM 712 O O . GLU A 1 90 ? 1.419 -5.676 -10.415 1.00 88.62 90 GLU A O 1
ATOM 717 N N . LYS A 1 91 ? -0.090 -4.697 -9.069 1.00 89.62 91 LYS A N 1
ATOM 718 C CA . LYS A 1 91 ? 0.077 -3.331 -9.580 1.00 89.62 91 LYS A CA 1
ATOM 719 C C . LYS A 1 91 ? 0.350 -2.376 -8.435 1.00 89.62 91 LYS A C 1
ATOM 721 O O . LYS A 1 91 ? -0.538 -2.106 -7.629 1.00 89.62 91 LYS A O 1
ATOM 726 N N . LEU A 1 92 ? 1.559 -1.836 -8.401 1.00 85.62 92 LEU A N 1
ATOM 727 C CA . LEU A 1 92 ? 2.019 -0.946 -7.348 1.00 85.62 92 LEU A CA 1
ATOM 728 C C . LEU A 1 92 ? 2.336 0.433 -7.941 1.00 85.62 92 LEU A C 1
ATOM 730 O O . LEU A 1 92 ? 3.110 0.543 -8.891 1.00 85.62 92 LEU A O 1
ATOM 734 N N . SER A 1 93 ? 1.725 1.485 -7.403 1.00 86.00 93 SER A N 1
ATOM 735 C CA . SER A 1 93 ? 2.005 2.887 -7.751 1.00 86.00 93 SER A CA 1
ATOM 736 C C . SER A 1 93 ? 2.147 3.683 -6.465 1.00 86.00 93 SER A C 1
ATOM 738 O O . SER A 1 93 ? 1.142 3.949 -5.820 1.00 86.00 93 SER A O 1
ATOM 740 N N . LEU A 1 94 ? 3.374 3.969 -6.043 1.00 78.06 94 LEU A N 1
ATOM 741 C CA . LEU A 1 94 ? 3.661 4.292 -4.642 1.00 78.06 94 LEU A CA 1
ATOM 742 C C . LEU A 1 94 ? 4.513 5.553 -4.554 1.00 78.06 94 LEU A C 1
ATOM 744 O O . LEU A 1 94 ? 5.220 5.878 -5.510 1.00 78.06 94 LEU A O 1
ATOM 748 N N . LEU A 1 95 ? 4.422 6.248 -3.424 1.00 80.94 95 LEU A N 1
ATOM 749 C CA . LEU A 1 95 ? 5.238 7.419 -3.139 1.00 80.94 95 LEU A CA 1
ATOM 750 C C . LEU A 1 95 ? 5.699 7.393 -1.682 1.00 80.94 95 LEU A C 1
ATOM 752 O O . LEU A 1 95 ? 4.847 7.323 -0.795 1.00 80.94 95 LEU A O 1
ATOM 756 N N . GLY A 1 96 ? 7.004 7.503 -1.441 1.00 78.75 96 GLY A N 1
ATOM 757 C CA . GLY A 1 96 ? 7.523 7.387 -0.082 1.00 78.75 96 GLY A CA 1
ATOM 758 C C . GLY A 1 96 ? 9.031 7.202 0.039 1.00 78.75 96 GLY A C 1
ATOM 759 O O . GLY A 1 96 ? 9.793 7.560 -0.855 1.00 78.75 96 GLY A O 1
ATOM 760 N N . GLU A 1 97 ? 9.474 6.720 1.199 1.00 77.38 97 GLU A N 1
ATOM 761 C CA . GLU A 1 97 ? 10.887 6.440 1.473 1.00 77.38 97 GLU A CA 1
ATOM 762 C C . GLU A 1 97 ? 11.073 5.104 2.207 1.00 77.38 97 GLU A C 1
ATOM 764 O O . GLU A 1 97 ? 10.296 4.739 3.095 1.00 77.38 97 GLU A O 1
ATOM 769 N N . ASN A 1 98 ? 12.193 4.425 1.940 1.00 79.25 98 ASN A N 1
ATOM 770 C CA . ASN A 1 98 ? 12.616 3.186 2.607 1.00 79.25 98 ASN A CA 1
ATOM 771 C C . ASN A 1 98 ? 11.641 2.014 2.416 1.00 79.25 98 ASN A C 1
ATOM 773 O O . ASN A 1 98 ? 11.263 1.340 3.381 1.00 79.25 98 ASN A O 1
ATOM 777 N N . GLU A 1 99 ? 11.232 1.758 1.178 1.00 77.88 99 GLU A N 1
ATOM 778 C CA . GLU A 1 99 ? 10.181 0.788 0.877 1.00 77.88 99 GLU A CA 1
ATOM 779 C C . GLU A 1 99 ? 10.691 -0.479 0.177 1.00 77.88 99 GLU A C 1
ATOM 781 O O . GLU A 1 99 ? 11.701 -0.488 -0.533 1.00 77.88 99 GLU A O 1
ATOM 786 N N . TYR A 1 100 ? 9.942 -1.568 0.351 1.00 82.62 100 TYR A N 1
ATOM 787 C CA . TYR A 1 100 ? 10.183 -2.852 -0.301 1.00 82.62 100 TYR A CA 1
ATOM 788 C C . TYR A 1 100 ? 8.952 -3.291 -1.086 1.00 82.62 100 TYR A C 1
ATOM 790 O O . TYR A 1 100 ? 7.852 -3.370 -0.543 1.00 82.62 100 TYR A O 1
ATOM 798 N N . PHE A 1 101 ? 9.147 -3.663 -2.346 1.00 81.31 101 PHE A N 1
ATOM 799 C CA . PHE A 1 101 ? 8.068 -3.935 -3.284 1.00 81.31 101 PHE A CA 1
ATOM 800 C C . PHE A 1 101 ? 8.257 -5.27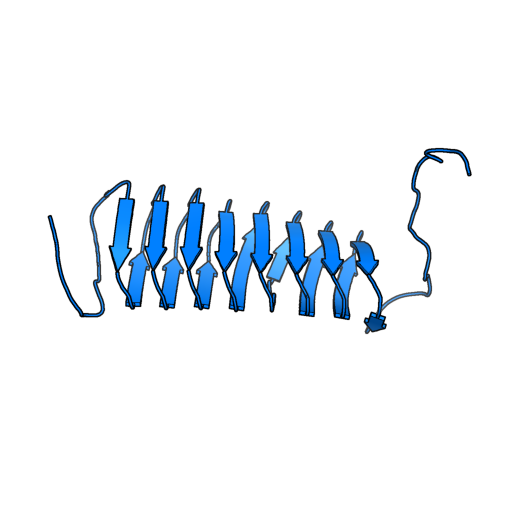8 -3.983 1.00 81.31 101 PHE A C 1
ATOM 802 O O . PHE A 1 101 ? 9.307 -5.553 -4.567 1.00 81.31 101 PHE A O 1
ATOM 809 N N . LEU A 1 102 ? 7.205 -6.092 -3.989 1.00 84.94 102 LEU A N 1
ATOM 810 C CA . LEU A 1 102 ? 7.122 -7.332 -4.752 1.00 84.94 102 LEU A CA 1
ATOM 811 C C . LEU A 1 102 ? 5.853 -7.323 -5.609 1.00 84.94 102 LEU A C 1
ATOM 813 O O . LEU A 1 102 ? 4.747 -7.295 -5.070 1.00 84.94 102 LEU A O 1
ATOM 817 N N . GLY A 1 103 ? 6.004 -7.354 -6.936 1.00 84.12 103 GLY A N 1
ATOM 818 C CA . GLY A 1 103 ? 4.850 -7.281 -7.829 1.00 84.12 103 GLY A CA 1
ATOM 819 C C . GLY A 1 103 ? 5.120 -7.346 -9.322 1.00 84.12 103 GLY A C 1
ATOM 820 O O . GLY A 1 103 ? 6.257 -7.281 -9.762 1.00 84.12 103 GLY A O 1
ATOM 821 N N . GLU A 1 104 ? 4.073 -7.459 -10.139 1.00 82.62 104 GLU A N 1
ATOM 822 C CA . GLU A 1 104 ? 4.244 -7.564 -11.596 1.00 82.62 104 GLU A CA 1
ATOM 823 C C . GLU A 1 104 ? 4.550 -6.214 -12.251 1.00 82.62 104 GLU A C 1
ATOM 825 O O . GLU A 1 104 ? 5.396 -6.132 -13.140 1.00 82.62 104 GLU A O 1
ATOM 830 N N . LYS A 1 105 ? 3.839 -5.155 -11.847 1.00 84.25 105 LYS A N 1
ATOM 831 C CA . LYS A 1 105 ? 3.917 -3.813 -12.438 1.00 84.25 105 LYS A CA 1
ATOM 832 C C . LYS A 1 105 ? 4.159 -2.781 -11.353 1.00 84.25 105 LYS A C 1
ATOM 834 O O . LYS A 1 105 ? 3.284 -2.542 -10.526 1.00 84.25 105 LYS A O 1
ATOM 839 N N . LEU A 1 106 ? 5.327 -2.159 -11.398 1.00 81.12 106 LEU A N 1
ATOM 840 C CA . LEU A 1 106 ? 5.838 -1.281 -10.356 1.00 81.12 106 LEU A CA 1
ATOM 841 C C . LEU A 1 106 ? 6.048 0.132 -10.911 1.00 81.12 106 LEU A C 1
ATOM 843 O O . LEU A 1 106 ? 6.652 0.312 -11.971 1.00 81.12 106 LEU A O 1
ATOM 847 N N . SER A 1 107 ? 5.529 1.136 -10.209 1.00 83.75 107 SER A N 1
ATOM 848 C CA . SER A 1 107 ? 5.689 2.564 -10.521 1.00 83.75 107 SER A CA 1
ATOM 849 C C . SER A 1 107 ? 5.926 3.381 -9.242 1.00 83.75 107 SER A C 1
ATOM 851 O O . SER A 1 107 ? 5.025 4.091 -8.798 1.00 83.75 107 SER A O 1
ATOM 853 N N . PRO A 1 108 ? 7.092 3.203 -8.606 1.00 74.50 108 PRO A N 1
ATOM 854 C CA . PRO A 1 108 ? 7.479 3.885 -7.373 1.00 74.50 108 PRO A CA 1
ATOM 855 C C . PRO A 1 108 ? 7.996 5.308 -7.629 1.00 74.50 108 PRO A C 1
ATOM 857 O O . PRO A 1 108 ? 8.429 5.636 -8.742 1.00 74.50 108 PRO A O 1
ATOM 860 N N . LEU A 1 109 ? 7.966 6.133 -6.586 1.00 79.69 109 LEU A N 1
ATOM 861 C CA . LEU A 1 109 ? 8.606 7.439 -6.546 1.00 79.69 109 LEU A CA 1
ATOM 862 C C . LEU A 1 109 ? 9.074 7.752 -5.122 1.00 79.69 109 LEU A C 1
ATOM 864 O O . LEU A 1 109 ? 8.247 8.050 -4.261 1.00 79.69 109 LEU A O 1
ATOM 868 N N . GLY A 1 110 ? 10.383 7.767 -4.901 1.00 75.19 110 GLY A N 1
ATOM 869 C CA . GLY A 1 110 ? 10.896 7.812 -3.542 1.00 75.19 110 GLY A CA 1
ATOM 870 C C . GLY A 1 110 ? 12.403 7.633 -3.423 1.00 75.19 110 GLY A C 1
ATOM 871 O O . GLY A 1 110 ? 13.138 7.652 -4.413 1.00 75.19 110 GLY A O 1
ATOM 872 N N . GLU A 1 111 ? 12.869 7.473 -2.185 1.00 73.94 111 GLU A N 1
ATOM 873 C CA . GLU A 1 111 ? 14.273 7.205 -1.858 1.00 73.94 111 GLU A CA 1
ATOM 874 C C . GLU A 1 111 ? 14.433 5.864 -1.120 1.00 73.94 111 GLU A C 1
ATOM 876 O O . GLU A 1 111 ? 13.587 5.466 -0.324 1.00 73.94 111 GLU A O 1
ATOM 881 N N . ASN A 1 112 ? 15.574 5.186 -1.308 1.00 74.88 112 ASN A N 1
ATOM 882 C CA . ASN A 1 112 ? 15.930 3.933 -0.612 1.00 74.88 112 ASN A CA 1
ATOM 883 C C . ASN A 1 112 ? 14.964 2.760 -0.861 1.00 74.88 112 ASN A C 1
ATOM 885 O O . ASN A 1 112 ? 14.580 2.037 0.060 1.00 74.88 112 ASN A O 1
ATOM 889 N N . GLU A 1 113 ? 14.615 2.552 -2.123 1.00 71.81 113 GLU A N 1
ATOM 890 C CA . GLU A 1 113 ? 13.606 1.589 -2.543 1.00 71.81 113 GLU A CA 1
ATOM 891 C C . GLU A 1 113 ? 14.202 0.246 -3.012 1.00 71.81 113 GLU A C 1
ATOM 893 O O . GLU A 1 113 ? 15.258 0.194 -3.653 1.00 71.81 113 GLU A O 1
ATOM 898 N N . TYR A 1 114 ? 13.492 -0.856 -2.753 1.00 77.56 114 TYR A N 1
ATOM 899 C CA . TYR A 1 114 ? 13.878 -2.206 -3.178 1.00 77.56 114 TYR A CA 1
ATOM 900 C C . TYR A 1 114 ? 12.747 -2.898 -3.938 1.00 77.56 114 TYR A C 1
ATOM 902 O O . TYR A 1 114 ? 11.645 -3.043 -3.418 1.00 77.56 114 TYR A O 1
ATOM 910 N N . PHE A 1 115 ? 13.032 -3.416 -5.136 1.00 75.00 115 PHE A N 1
ATOM 911 C CA . PHE A 1 115 ? 12.017 -3.991 -6.025 1.00 75.00 115 PHE A CA 1
ATOM 912 C C . PHE A 1 115 ? 12.316 -5.428 -6.429 1.00 75.00 115 PHE A C 1
ATOM 914 O O . PHE A 1 115 ? 13.447 -5.771 -6.778 1.00 75.00 115 PHE A O 1
ATOM 921 N N . LEU A 1 116 ? 11.265 -6.237 -6.506 1.00 78.75 116 LEU A N 1
ATOM 922 C CA . LEU A 1 116 ? 11.259 -7.507 -7.214 1.00 78.75 116 LEU A CA 1
ATOM 923 C C . LEU A 1 116 ? 9.992 -7.594 -8.069 1.00 78.75 116 LEU A C 1
ATOM 925 O O . LEU A 1 116 ? 8.880 -7.598 -7.547 1.00 78.75 116 LEU A O 1
ATOM 929 N N . GLY A 1 117 ? 10.155 -7.646 -9.391 1.00 75.31 117 GLY A N 1
ATOM 930 C CA . GLY A 1 117 ? 9.011 -7.642 -10.292 1.00 75.31 117 GLY A CA 1
ATOM 931 C C . GLY A 1 117 ? 9.328 -7.821 -11.765 1.00 75.31 117 GLY A C 1
ATOM 932 O O . GLY A 1 117 ? 10.491 -7.831 -12.164 1.00 75.31 117 GLY A O 1
ATOM 933 N N . GLU A 1 118 ? 8.277 -7.962 -12.574 1.00 74.06 118 GLU A N 1
ATOM 934 C CA . GLU A 1 118 ? 8.410 -8.183 -14.020 1.00 74.06 118 GLU A CA 1
ATOM 935 C C . GLU A 1 118 ? 8.583 -6.882 -14.812 1.00 74.06 118 GLU A C 1
ATOM 937 O O . GLU A 1 118 ? 9.285 -6.853 -15.824 1.00 74.06 118 GLU A O 1
ATOM 942 N N . LYS A 1 119 ? 7.912 -5.804 -14.391 1.00 74.44 119 LYS A N 1
ATOM 943 C CA . LYS A 1 119 ? 7.880 -4.514 -15.090 1.00 74.44 119 LYS A CA 1
ATOM 944 C C . LYS A 1 119 ? 8.044 -3.370 -14.102 1.00 74.44 119 LYS A C 1
ATOM 946 O O . LYS A 1 119 ? 7.277 -3.257 -13.151 1.00 74.44 119 LYS A O 1
ATOM 951 N N . LEU A 1 120 ? 8.991 -2.482 -14.390 1.00 72.19 120 LEU A N 1
ATOM 952 C CA . LEU A 1 120 ? 9.290 -1.296 -13.593 1.00 72.19 120 LEU A CA 1
ATOM 953 C C . LEU A 1 120 ? 9.217 -0.039 -14.469 1.00 72.19 120 LEU A C 1
ATOM 955 O O . LEU A 1 120 ? 9.691 -0.037 -15.605 1.00 72.19 120 LEU A O 1
ATOM 959 N N . SER A 1 121 ? 8.600 1.022 -13.956 1.00 74.19 121 SER A N 1
ATOM 960 C CA . SER A 1 121 ? 8.537 2.348 -14.580 1.00 74.19 121 SER A CA 1
ATOM 961 C C . SER A 1 121 ? 8.907 3.403 -13.540 1.00 74.19 121 SER A C 1
ATOM 963 O O . SER A 1 121 ? 8.122 3.662 -12.637 1.00 74.19 121 SER A O 1
ATOM 965 N N . LEU A 1 122 ? 10.105 3.981 -13.654 1.00 60.72 122 LEU A N 1
ATOM 966 C CA . LEU A 1 122 ? 10.633 4.985 -12.721 1.00 60.72 122 LEU A CA 1
ATOM 967 C C . LEU A 1 122 ? 10.395 6.397 -13.264 1.00 60.72 122 LEU A C 1
ATOM 969 O O . LEU A 1 122 ? 10.613 6.642 -14.454 1.00 60.72 122 LEU A O 1
ATOM 973 N N . LEU A 1 123 ? 9.976 7.327 -12.401 1.00 54.31 123 LEU A N 1
ATOM 974 C CA . LEU A 1 123 ? 9.734 8.727 -12.764 1.00 54.31 123 LEU A CA 1
ATOM 975 C C . LEU A 1 123 ? 10.466 9.704 -11.819 1.00 54.31 123 LEU A C 1
ATOM 977 O O . LEU A 1 123 ? 9.846 10.564 -11.211 1.00 54.31 123 LEU A O 1
ATOM 981 N N . GLY A 1 124 ? 11.794 9.604 -11.711 1.00 44.88 124 GLY A N 1
ATOM 982 C CA . GLY A 1 124 ? 12.622 10.553 -10.952 1.00 44.88 124 GLY A CA 1
ATOM 983 C C . GLY A 1 124 ? 13.914 9.925 -10.421 1.00 44.88 124 GLY A C 1
ATOM 984 O O . GLY A 1 124 ? 13.871 8.820 -9.902 1.00 44.88 124 GLY A O 1
ATOM 985 N N . GLY A 1 125 ? 15.044 10.634 -10.544 1.00 35.19 125 GLY A N 1
ATOM 986 C CA . GLY A 1 125 ? 16.338 10.259 -9.940 1.00 35.19 125 GLY A CA 1
ATOM 987 C C . GLY A 1 125 ? 17.157 9.206 -10.702 1.00 35.19 125 GLY A C 1
ATOM 988 O O . GLY A 1 125 ? 16.606 8.428 -11.466 1.00 35.19 125 GLY A O 1
ATOM 989 N N . GLU A 1 126 ? 18.486 9.251 -10.556 1.00 35.09 126 GLU A N 1
ATOM 990 C CA . GLU A 1 126 ? 19.483 8.570 -11.403 1.00 35.09 126 GLU A CA 1
ATOM 991 C C . GLU A 1 126 ? 19.351 7.036 -11.503 1.00 35.09 126 GLU A C 1
ATOM 993 O O . GLU A 1 126 ? 18.884 6.346 -10.603 1.00 35.09 126 GLU A O 1
ATOM 998 N N . GLU A 1 127 ? 19.790 6.528 -12.656 1.00 39.75 127 GLU A N 1
ATOM 999 C CA . GLU A 1 127 ? 19.615 5.175 -13.182 1.00 39.75 127 GLU A CA 1
ATOM 1000 C C . GLU A 1 127 ? 20.015 4.029 -12.235 1.00 39.75 127 GLU A C 1
ATOM 1002 O O . GLU A 1 127 ? 21.103 4.009 -11.660 1.00 39.75 127 GLU A O 1
ATOM 1007 N N . GLY A 1 128 ? 19.194 2.971 -12.217 1.00 38.31 128 GLY A N 1
ATOM 1008 C CA . GLY A 1 128 ? 19.634 1.657 -11.758 1.00 38.31 128 GLY A CA 1
ATOM 1009 C C . GLY A 1 128 ? 18.538 0.596 -11.701 1.00 38.31 128 GLY A C 1
ATOM 1010 O O . GLY A 1 128 ? 17.974 0.345 -10.643 1.00 38.31 128 GLY A O 1
ATOM 1011 N N . LEU A 1 129 ? 18.331 -0.151 -12.794 1.00 43.50 129 LEU A N 1
ATOM 1012 C CA . LEU A 1 129 ? 17.963 -1.564 -12.647 1.00 43.50 129 LEU A CA 1
ATOM 1013 C C . LEU A 1 129 ? 19.177 -2.292 -12.054 1.00 43.50 129 LEU A C 1
ATOM 1015 O O . LEU A 1 129 ? 20.017 -2.839 -12.762 1.00 43.50 129 LEU A O 1
ATOM 1019 N N . HIS A 1 130 ? 19.263 -2.288 -10.733 1.00 40.28 130 HIS A N 1
ATOM 10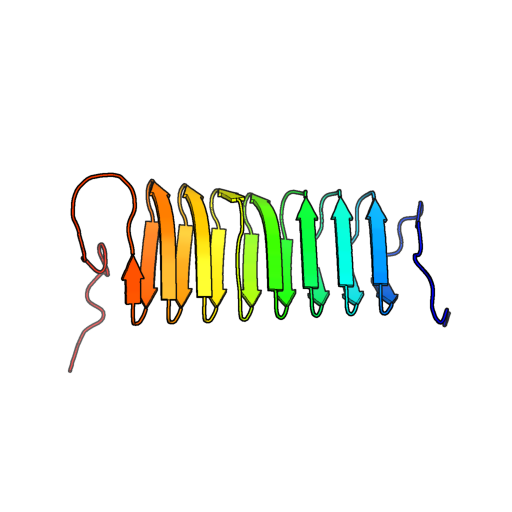20 C CA . HIS A 1 130 ? 19.995 -3.276 -9.964 1.00 40.28 130 HIS A CA 1
ATOM 1021 C C . HIS A 1 130 ? 18.992 -3.880 -8.988 1.00 40.28 130 HIS A C 1
ATOM 1023 O O . HIS A 1 130 ? 18.283 -3.150 -8.304 1.00 40.28 130 HIS A O 1
ATOM 1029 N N . GLY A 1 131 ? 18.973 -5.208 -8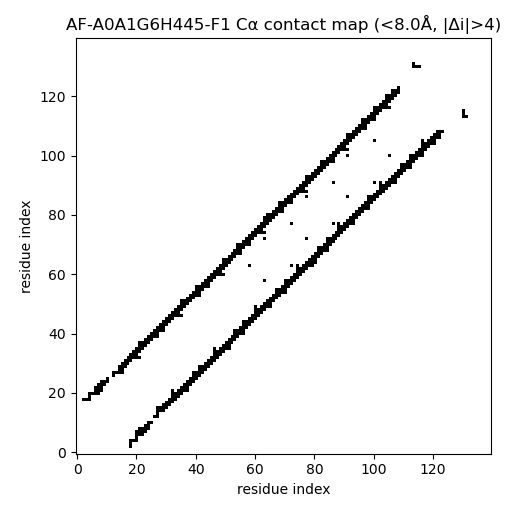.854 1.00 41.97 131 GLY A N 1
ATOM 1030 C CA . GLY A 1 131 ? 18.603 -5.808 -7.574 1.00 41.97 131 GLY A CA 1
ATOM 1031 C C . GLY A 1 131 ? 19.584 -5.287 -6.522 1.00 41.97 131 GLY A C 1
ATOM 1032 O O . GLY A 1 131 ? 20.640 -5.886 -6.312 1.00 41.97 131 GLY A O 1
ATOM 1033 N N . GLY A 1 132 ? 19.299 -4.105 -5.971 1.00 33.19 132 GLY A N 1
ATOM 1034 C CA . GLY A 1 132 ? 20.187 -3.330 -5.117 1.00 33.19 132 GLY A CA 1
ATOM 1035 C C . GLY A 1 132 ? 20.620 -4.157 -3.915 1.00 33.19 132 GLY A C 1
ATOM 1036 O O . GLY A 1 132 ? 19.835 -4.394 -3.009 1.00 33.19 132 GLY A O 1
ATOM 1037 N N . LYS A 1 133 ? 21.875 -4.625 -3.949 1.00 36.81 133 LYS A N 1
ATOM 1038 C CA . LYS A 1 133 ? 22.577 -5.379 -2.895 1.00 36.81 133 LYS A CA 1
ATOM 1039 C C . LYS A 1 133 ? 21.746 -6.478 -2.213 1.00 36.81 133 LYS A C 1
ATOM 1041 O O . LYS A 1 133 ? 21.456 -6.405 -1.023 1.00 36.81 133 LYS A O 1
ATOM 1046 N N . PHE A 1 134 ? 21.538 -7.594 -2.904 1.00 40.09 134 PHE A N 1
ATOM 1047 C CA . PHE A 1 134 ? 21.484 -8.869 -2.182 1.00 40.09 134 PHE A CA 1
ATOM 1048 C C . PHE A 1 134 ? 22.903 -9.231 -1.698 1.00 40.09 134 PHE A C 1
ATOM 1050 O O . PHE A 1 134 ? 23.844 -9.135 -2.497 1.00 40.09 134 PHE A O 1
ATOM 1057 N N . PRO A 1 135 ? 23.122 -9.695 -0.449 1.00 30.67 135 PRO A N 1
ATOM 1058 C CA . PRO A 1 135 ? 24.233 -10.610 -0.228 1.00 30.67 135 PRO A CA 1
ATOM 1059 C C . PRO A 1 135 ? 23.976 -11.831 -1.130 1.00 30.67 135 PRO A C 1
ATOM 1061 O O . PRO A 1 135 ? 22.828 -12.275 -1.218 1.00 30.67 135 PRO A O 1
ATOM 1064 N N . PRO A 1 136 ? 24.984 -12.365 -1.838 1.00 30.02 136 PRO A N 1
ATOM 1065 C CA . PRO A 1 136 ? 24.781 -13.514 -2.709 1.00 30.02 136 PRO A CA 1
ATOM 1066 C C . PRO A 1 136 ? 24.236 -14.680 -1.877 1.00 30.02 136 PRO A C 1
ATOM 1068 O O . PRO A 1 136 ? 24.948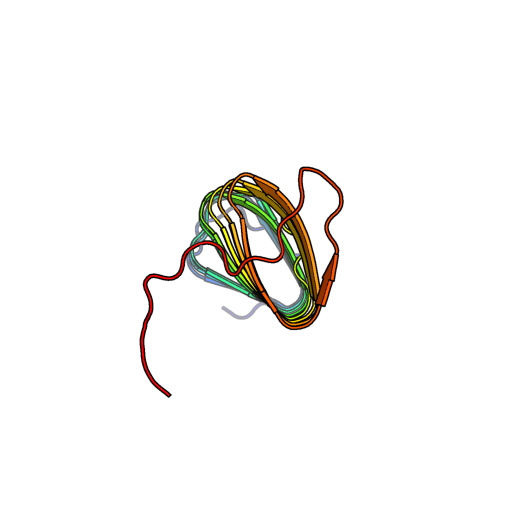 -15.240 -1.045 1.00 30.02 136 PRO A O 1
ATOM 1071 N N . LEU A 1 137 ? 22.973 -15.048 -2.090 1.00 35.72 137 LEU A N 1
ATOM 1072 C CA . LEU A 1 137 ? 22.435 -16.327 -1.641 1.00 35.72 137 LEU A CA 1
ATOM 1073 C C . LEU A 1 137 ? 22.590 -17.274 -2.830 1.00 35.72 137 LEU A C 1
ATOM 1075 O O . LEU A 1 137 ? 21.923 -17.133 -3.848 1.00 35.72 137 LEU A O 1
ATOM 1079 N N . GLY A 1 138 ? 23.636 -18.094 -2.738 1.00 28.94 138 GLY A N 1
ATOM 1080 C CA . GLY A 1 138 ? 24.299 -18.727 -3.871 1.00 28.94 138 GLY A CA 1
ATOM 1081 C C . GLY A 1 138 ? 23.548 -19.853 -4.583 1.00 28.94 138 GLY A C 1
ATOM 1082 O O . GLY A 1 138 ? 22.570 -20.375 -4.067 1.00 28.94 138 GLY A O 1
ATOM 1083 N N . LEU A 1 139 ? 24.154 -20.238 -5.721 1.00 30.70 139 LEU A N 1
ATOM 1084 C CA . LEU A 1 139 ? 24.036 -21.494 -6.490 1.00 30.70 139 LEU A CA 1
ATOM 1085 C C . LEU A 1 139 ? 22.590 -21.842 -6.905 1.00 30.70 139 LEU A C 1
ATOM 1087 O O . LEU A 1 139 ? 21.772 -22.198 -6.067 1.00 30.70 139 LEU A O 1
ATOM 1091 N N . VAL A 1 140 ? 22.216 -21.775 -8.188 1.00 32.72 140 VAL A N 1
ATOM 1092 C CA . VAL A 1 140 ? 22.735 -22.574 -9.322 1.00 32.72 140 VAL A CA 1
ATOM 1093 C C . VAL A 1 140 ? 22.625 -21.797 -10.631 1.00 32.72 140 VAL A C 1
ATOM 1095 O O . VAL A 1 140 ? 21.582 -21.133 -10.817 1.00 32.72 140 VAL A O 1
#

Solvent-accessible surface area (backbone atoms only — not comparable to full-atom values): 7301 Å² total; per-residue (Å²): 141,90,76,82,88,64,82,47,78,50,92,65,87,51,57,66,50,73,40,62,43,38,44,43,60,53,63,42,45,37,42,39,29,40,36,39,38,41,40,38,45,44,47,40,40,38,29,43,35,39,39,38,38,38,49,33,42,38,40,37,29,45,37,39,39,41,36,40,38,53,34,38,39,40,27,48,34,39,42,42,40,39,38,49,34,39,41,40,30,47,33,39,43,37,39,39,36,48,32,39,40,38,32,46,37,38,34,55,45,71,48,73,71,44,72,48,64,79,39,80,48,82,80,75,82,85,88,70,100,55,77,76,79,67,78,86,81,71,88,134

Radius of gyration: 16.96 Å; Cα contacts (8 Å, |Δi|>4): 361; chains: 1; bounding box: 52×33×37 Å

Mean predicted aligned error: 10.3 Å